Protein AF-A0A133U778-F1 (afdb_monomer)

Organism: NCBI:txid1698260

Secondary structure (DSSP, 8-state):
-HHHHHHHHHHHHHHHHHHHHHH-GGG--HHHHHHHHHH-SHHHHHHHHHHHHHHHHHHHHHHHHHHHHHHHHHHHHHHHHHHHHHTT-S-HHHHHHHHHHHHHHHHHHHHHHHHTT--

Solvent-accessible surface area (backbone atoms only — not comparable to full-atom values): 6539 Å² total; per-residue (Å²): 115,66,68,61,53,53,44,52,52,46,43,53,60,47,44,46,35,58,50,25,57,75,77,36,55,91,72,42,45,72,68,42,36,53,52,39,59,74,35,65,46,72,68,50,30,52,43,54,40,52,52,51,51,52,52,50,50,51,50,51,52,50,55,52,50,51,52,51,51,52,51,52,52,50,65,56,47,54,57,51,54,54,52,39,48,73,67,65,75,46,56,74,66,59,54,51,51,52,53,49,56,52,50,53,53,50,51,54,53,47,48,60,58,52,62,59,71,79,107

Structure (mmCIF, N/CA/C/O backbone):
data_AF-A0A133U778-F1
#
_entry.id   AF-A0A133U778-F1
#
loop_
_atom_site.group_PDB
_atom_site.id
_atom_site.type_symbol
_atom_site.label_atom_id
_atom_site.label_alt_id
_atom_site.label_comp_id
_atom_site.label_asym_id
_atom_site.label_entity_id
_atom_site.label_seq_id
_atom_site.pdbx_PDB_ins_code
_atom_site.Cartn_x
_atom_site.Cartn_y
_atom_site.Cartn_z
_atom_site.occupancy
_atom_site.B_iso_or_equiv
_atom_site.auth_seq_id
_atom_site.auth_comp_id
_atom_site.auth_asym_id
_atom_site.auth_atom_id
_atom_site.pdbx_PDB_model_num
ATOM 1 N N . MET A 1 1 ? -10.654 -3.604 -8.726 1.00 62.84 1 MET A N 1
ATOM 2 C CA . MET A 1 1 ? -11.831 -3.904 -7.870 1.00 62.84 1 MET A CA 1
ATOM 3 C C . MET A 1 1 ? -11.411 -4.260 -6.441 1.00 62.84 1 MET A C 1
ATOM 5 O O . MET A 1 1 ? -12.005 -3.750 -5.499 1.00 62.84 1 MET A O 1
ATOM 9 N N . THR A 1 2 ? -10.342 -5.044 -6.277 1.00 75.44 2 THR A N 1
ATOM 10 C CA . THR A 1 2 ? -9.786 -5.514 -4.994 1.00 75.44 2 THR A CA 1
ATOM 11 C C . THR A 1 2 ? -9.471 -4.393 -3.990 1.00 75.44 2 THR A C 1
ATOM 13 O O . THR A 1 2 ? -9.870 -4.479 -2.834 1.00 75.44 2 THR A O 1
ATOM 16 N N . VAL A 1 3 ? -8.846 -3.291 -4.428 1.00 71.50 3 VAL A N 1
ATOM 17 C CA . VAL A 1 3 ? -8.439 -2.170 -3.547 1.00 71.50 3 VAL A CA 1
ATOM 18 C C . VAL A 1 3 ? -9.627 -1.487 -2.859 1.00 71.50 3 VAL A C 1
ATOM 20 O O . VAL A 1 3 ? -9.571 -1.196 -1.668 1.00 71.50 3 VAL A O 1
ATOM 23 N N . LEU A 1 4 ? -10.727 -1.269 -3.588 1.00 73.69 4 LEU A N 1
ATOM 24 C CA . LEU A 1 4 ? -11.945 -0.677 -3.024 1.00 73.69 4 LEU A CA 1
ATOM 25 C C . LEU A 1 4 ? -12.574 -1.595 -1.975 1.00 73.69 4 LEU A C 1
ATOM 27 O O . LEU A 1 4 ? -12.980 -1.129 -0.914 1.00 73.69 4 LEU A O 1
ATOM 31 N N . LEU A 1 5 ? -12.611 -2.899 -2.251 1.00 80.00 5 LEU A N 1
ATOM 32 C CA . LEU A 1 5 ? -13.189 -3.882 -1.341 1.00 80.00 5 LEU A CA 1
ATOM 33 C C . LEU A 1 5 ? -12.384 -3.974 -0.036 1.00 80.00 5 LEU A C 1
ATOM 35 O O . LEU A 1 5 ? -12.962 -3.938 1.048 1.00 80.00 5 LEU A O 1
ATOM 39 N N . VAL A 1 6 ? -11.051 -3.988 -0.134 1.00 80.50 6 VAL A N 1
ATOM 40 C CA . VAL A 1 6 ? -10.152 -3.946 1.031 1.00 80.50 6 VAL A CA 1
ATOM 41 C C . VAL A 1 6 ? -10.332 -2.648 1.823 1.00 80.50 6 VAL A C 1
ATOM 43 O O . VAL A 1 6 ? -10.364 -2.693 3.053 1.00 80.50 6 VAL A O 1
ATOM 46 N N . GLY A 1 7 ? -10.510 -1.509 1.146 1.00 80.25 7 GLY A N 1
ATOM 47 C CA . GLY A 1 7 ? -10.776 -0.221 1.792 1.00 80.25 7 GLY A CA 1
ATOM 48 C C . GLY A 1 7 ? -12.084 -0.213 2.589 1.00 80.25 7 GLY A C 1
ATOM 49 O O . GLY A 1 7 ? -12.105 0.220 3.745 1.00 80.25 7 GLY A O 1
ATOM 50 N N . ILE A 1 8 ? -13.162 -0.753 2.011 1.00 82.44 8 ILE A N 1
ATOM 51 C CA . ILE A 1 8 ? -14.475 -0.859 2.667 1.00 82.44 8 ILE A CA 1
ATOM 52 C C . ILE A 1 8 ? -14.393 -1.784 3.882 1.00 82.44 8 ILE A C 1
ATOM 54 O O . ILE A 1 8 ? -14.797 -1.395 4.977 1.00 82.44 8 ILE A O 1
ATOM 58 N N . VAL A 1 9 ? -13.823 -2.981 3.715 1.00 87.00 9 VAL A N 1
ATOM 59 C CA . VAL A 1 9 ? -13.681 -3.956 4.805 1.00 87.00 9 VAL A CA 1
ATOM 60 C C . VAL A 1 9 ? -12.836 -3.370 5.936 1.00 87.00 9 VAL A C 1
ATOM 62 O O . VAL A 1 9 ? -13.274 -3.368 7.084 1.00 87.00 9 VAL A O 1
ATOM 65 N N . SER A 1 10 ? -11.682 -2.777 5.624 1.00 84.00 10 SER A N 1
ATOM 66 C CA . SER A 1 10 ? -10.809 -2.143 6.623 1.00 84.00 10 SER A CA 1
ATOM 67 C C . SER A 1 10 ? -11.513 -1.018 7.386 1.00 84.00 10 SER A C 1
ATOM 69 O O . SER A 1 10 ? -11.364 -0.908 8.603 1.00 84.00 10 SER A O 1
ATOM 71 N N . SER A 1 11 ? -12.328 -0.216 6.696 1.00 83.38 11 SER A N 1
ATOM 72 C CA . SER A 1 11 ? -13.099 0.866 7.321 1.00 83.38 11 SER A CA 1
ATOM 73 C C . SER A 1 11 ? -14.169 0.341 8.276 1.00 83.38 11 SER A C 1
ATOM 75 O O . SER A 1 11 ? -14.329 0.876 9.374 1.00 83.38 11 SER A O 1
ATOM 77 N N . LEU A 1 12 ? -14.854 -0.744 7.905 1.00 85.62 12 LEU A N 1
ATOM 78 C CA . LEU A 1 12 ? -15.816 -1.408 8.785 1.00 85.62 12 LEU A CA 1
ATOM 79 C C . LEU A 1 12 ? -15.123 -1.987 10.024 1.00 85.62 12 LEU A C 1
ATOM 81 O O . LEU A 1 12 ? -15.588 -1.754 11.139 1.00 85.62 12 LEU A O 1
ATOM 85 N N . PHE A 1 13 ? -13.980 -2.662 9.853 1.00 87.25 13 PHE A N 1
ATOM 86 C CA . PHE A 1 13 ? -13.192 -3.198 10.969 1.00 87.25 13 PHE A CA 1
ATOM 87 C C . PHE A 1 13 ? -12.708 -2.105 11.929 1.00 87.25 13 PHE A C 1
ATOM 89 O O . PHE A 1 13 ? -12.770 -2.289 13.145 1.00 87.25 13 PHE A O 1
ATOM 96 N N . ALA A 1 14 ? -12.297 -0.947 11.408 1.00 86.50 14 ALA A N 1
ATOM 97 C CA . ALA A 1 14 ? -11.886 0.192 12.228 1.00 86.50 14 ALA A CA 1
ATOM 98 C C . ALA A 1 14 ? -13.035 0.770 13.082 1.00 86.50 14 ALA A C 1
ATOM 100 O O . ALA A 1 14 ? -12.788 1.318 14.157 1.00 86.50 14 ALA A O 1
ATOM 101 N N . MET A 1 15 ? -14.293 0.620 12.649 1.00 86.50 15 MET A N 1
ATOM 102 C CA . MET A 1 15 ? -15.474 1.077 13.396 1.00 86.50 15 MET A CA 1
ATOM 103 C C . MET A 1 15 ? -15.954 0.100 14.480 1.00 86.50 15 MET A C 1
ATOM 105 O O . MET A 1 15 ? -16.602 0.535 15.437 1.00 86.50 15 MET A O 1
ATOM 109 N N . ILE A 1 16 ? -15.624 -1.194 14.375 1.00 89.00 16 ILE A N 1
ATOM 110 C CA . ILE A 1 16 ? -16.021 -2.241 15.338 1.00 89.00 16 ILE A CA 1
ATOM 111 C C . ILE A 1 16 ? -15.770 -1.847 16.807 1.00 89.00 16 ILE A C 1
ATOM 113 O O . ILE A 1 16 ? -16.709 -1.941 17.602 1.00 89.00 16 ILE A O 1
ATOM 117 N N . PRO A 1 17 ? -14.575 -1.371 17.209 1.00 88.44 17 PRO A N 1
ATOM 118 C CA . PRO A 1 17 ? -14.311 -1.060 18.612 1.00 88.44 17 PRO A CA 1
ATOM 119 C C . PRO A 1 17 ? -15.190 0.078 19.147 1.00 88.44 17 PRO A C 1
ATOM 121 O O . PRO A 1 17 ? -15.594 0.040 20.306 1.00 88.44 17 PRO A O 1
ATOM 124 N N . PHE A 1 18 ? -15.563 1.053 18.315 1.00 89.12 18 PHE A N 1
ATOM 125 C CA . PHE A 1 18 ? -16.452 2.150 18.720 1.00 89.12 18 PHE A CA 1
ATOM 126 C C . PHE A 1 18 ? -17.905 1.711 18.816 1.00 89.12 18 PHE A C 1
ATOM 128 O O . PHE A 1 18 ? -18.623 2.144 19.719 1.00 89.12 18 PHE A O 1
ATOM 135 N N . TYR A 1 19 ? -18.327 0.821 17.918 1.00 89.12 19 TYR A N 1
ATOM 136 C CA . TYR A 1 19 ? -19.627 0.177 18.019 1.00 89.12 19 TYR A CA 1
ATOM 137 C C . TYR A 1 19 ? -19.726 -0.647 19.312 1.00 89.12 19 TYR A C 1
ATOM 139 O O . TYR A 1 19 ? -20.671 -0.466 20.079 1.00 89.12 19 TYR A O 1
ATOM 147 N N . MET A 1 20 ? -18.722 -1.478 19.611 1.00 89.88 20 MET A N 1
ATOM 148 C CA . MET A 1 20 ? -18.671 -2.265 20.850 1.00 89.88 20 MET A CA 1
ATOM 149 C C . MET A 1 20 ? -18.664 -1.368 22.089 1.00 89.88 20 MET A C 1
ATOM 151 O O . MET A 1 20 ? -19.465 -1.580 22.993 1.00 89.88 20 MET A O 1
ATOM 155 N N . LYS A 1 21 ? -17.848 -0.307 22.101 1.00 88.81 21 LYS A N 1
ATOM 156 C CA . LYS A 1 21 ? -17.801 0.661 23.207 1.00 88.81 21 LYS A CA 1
ATOM 157 C C . LYS A 1 21 ? -19.165 1.297 23.504 1.00 88.81 21 LYS A C 1
ATOM 159 O O . LYS A 1 21 ? -19.447 1.587 24.662 1.00 88.81 21 LYS A O 1
ATOM 164 N N . ARG A 1 22 ? -19.997 1.533 22.480 1.00 89.12 22 ARG A N 1
ATOM 165 C CA . ARG A 1 22 ? -21.305 2.198 22.623 1.00 89.12 22 ARG A CA 1
ATOM 166 C C . ARG A 1 22 ? -22.465 1.237 22.888 1.00 89.12 22 ARG A C 1
ATOM 168 O O . ARG A 1 22 ? -23.351 1.585 23.658 1.00 89.12 22 ARG A O 1
ATOM 175 N N . PHE A 1 23 ? -22.489 0.081 22.229 1.00 91.94 23 PHE A N 1
AT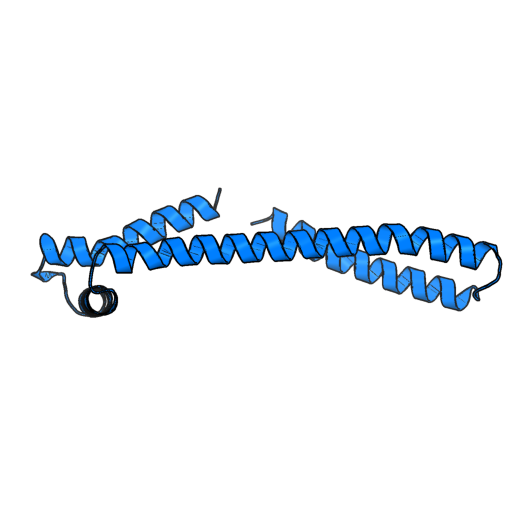OM 176 C CA . PHE A 1 23 ? -23.663 -0.801 22.199 1.00 91.94 23 PHE A CA 1
ATOM 177 C C . PHE A 1 23 ? -23.454 -2.156 22.883 1.00 91.94 23 PHE A C 1
ATOM 179 O O . PHE A 1 23 ? -24.441 -2.806 23.207 1.00 91.94 23 PHE A O 1
ATOM 186 N N . LYS A 1 24 ? -22.204 -2.596 23.081 1.00 91.81 24 LYS A N 1
ATOM 187 C CA . LYS A 1 24 ? -21.857 -3.889 23.705 1.00 91.81 24 LYS A CA 1
ATOM 188 C C . LYS A 1 24 ? -20.630 -3.752 24.615 1.00 91.81 24 LYS A C 1
ATOM 190 O O . LYS A 1 24 ? -19.578 -4.333 24.317 1.00 91.81 24 LYS A O 1
ATOM 195 N N . PRO A 1 25 ? -20.718 -2.953 25.692 1.00 89.12 25 PRO A N 1
ATOM 196 C CA . PRO A 1 25 ? -19.576 -2.671 26.554 1.00 89.12 25 PRO A CA 1
ATOM 197 C C . PRO A 1 25 ? -19.001 -3.937 27.204 1.00 89.12 25 PRO A C 1
ATOM 199 O O . PRO A 1 25 ? -17.789 -4.000 27.400 1.00 89.12 25 PRO A O 1
ATOM 202 N N . GLU A 1 26 ? -19.808 -4.979 27.445 1.00 92.44 26 GLU A N 1
ATOM 203 C CA . GLU A 1 26 ? -19.319 -6.276 27.939 1.00 92.44 26 GLU A CA 1
ATOM 204 C C . GLU A 1 26 ? -18.333 -6.966 26.979 1.00 92.44 26 GLU A C 1
ATOM 206 O O . GLU A 1 26 ? -17.430 -7.679 27.411 1.00 92.44 26 GLU A O 1
ATOM 211 N N . SER A 1 27 ? -18.463 -6.717 25.672 1.00 89.56 27 SER A N 1
ATOM 212 C CA . SER A 1 27 ? -17.563 -7.246 24.638 1.00 89.56 27 SER A CA 1
ATOM 213 C C . SER A 1 27 ? -16.385 -6.310 24.338 1.00 89.56 27 SER A C 1
ATOM 215 O O . SER A 1 27 ? -15.452 -6.696 23.632 1.00 89.56 27 SER A O 1
ATOM 217 N N . TYR A 1 28 ? -16.394 -5.081 24.869 1.00 91.62 28 TYR A N 1
ATOM 218 C CA . TYR A 1 28 ? -15.328 -4.095 24.683 1.00 91.62 28 TYR A CA 1
ATOM 219 C C . TYR A 1 28 ? -14.156 -4.360 25.643 1.00 91.62 28 TYR A C 1
ATOM 221 O O . TYR A 1 28 ? -13.876 -3.606 26.577 1.00 91.62 28 TYR A O 1
ATOM 229 N N . THR A 1 29 ? -13.455 -5.469 25.417 1.00 92.31 29 THR A N 1
ATOM 230 C CA . THR A 1 29 ? -12.324 -5.915 26.243 1.00 92.31 29 THR A CA 1
ATOM 231 C C . THR A 1 29 ? -11.131 -6.347 25.381 1.00 92.31 29 THR A C 1
ATOM 233 O O . THR A 1 29 ? -11.216 -6.434 24.154 1.00 92.31 29 THR A O 1
ATOM 236 N N . GLY A 1 30 ? -9.968 -6.547 26.013 1.00 92.69 30 GLY A N 1
ATOM 237 C CA . GLY A 1 30 ? -8.7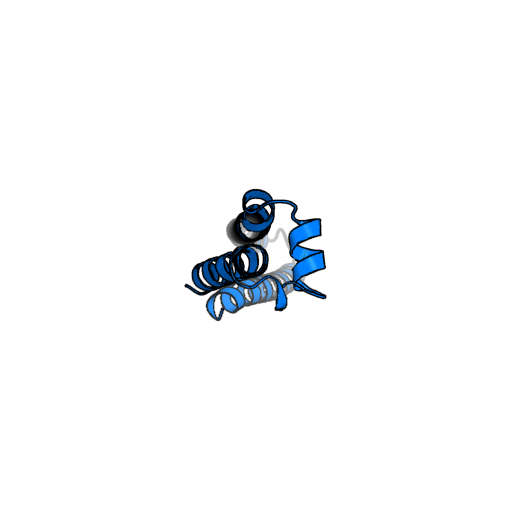63 -7.065 25.357 1.00 92.69 30 GLY A CA 1
ATOM 238 C C . GLY A 1 30 ? -8.277 -6.213 24.178 1.00 92.69 30 GLY A C 1
ATOM 239 O O . GLY A 1 30 ? -7.933 -5.041 24.343 1.00 92.69 30 GLY A O 1
ATOM 240 N N . PHE A 1 31 ? -8.226 -6.825 22.990 1.00 90.31 31 PHE A N 1
ATOM 241 C CA . PHE A 1 31 ? -7.734 -6.200 21.759 1.00 90.31 31 PHE A CA 1
ATOM 242 C C . PHE A 1 31 ? -8.559 -4.973 21.348 1.00 90.31 31 PHE A C 1
ATOM 244 O O . PHE A 1 31 ? -7.989 -3.914 21.099 1.00 90.31 31 PHE A O 1
ATOM 251 N N . TRP A 1 32 ? -9.892 -5.080 21.344 1.00 90.44 32 TRP A N 1
ATOM 252 C CA . TRP A 1 32 ? -10.775 -3.991 20.911 1.00 90.44 32 TRP A CA 1
ATOM 253 C C . TRP A 1 32 ? -10.690 -2.776 21.825 1.00 90.44 32 TRP A C 1
ATOM 255 O O . TRP A 1 32 ? -10.704 -1.646 21.341 1.00 90.44 32 TRP A O 1
ATOM 265 N N . LYS A 1 33 ? -10.533 -3.011 23.134 1.00 89.69 33 LYS A N 1
ATOM 266 C CA . LYS A 1 33 ? -10.332 -1.940 24.110 1.00 89.69 33 LYS A CA 1
ATOM 267 C C . LYS A 1 33 ? -9.027 -1.191 23.863 1.00 89.69 33 LYS A C 1
ATOM 269 O O . LYS A 1 33 ? -9.054 0.027 23.715 1.00 89.69 33 LYS A O 1
ATOM 274 N N . LYS A 1 34 ? -7.912 -1.918 23.727 1.00 91.62 34 LYS A N 1
ATOM 275 C CA . LYS A 1 34 ? -6.605 -1.318 23.412 1.00 91.62 34 LYS A CA 1
ATOM 276 C C . LYS A 1 34 ? -6.629 -0.561 22.087 1.00 91.62 34 LYS A C 1
ATOM 278 O O . LYS A 1 34 ? -6.116 0.548 22.014 1.00 91.62 34 LYS A O 1
ATOM 283 N N . PHE A 1 35 ? -7.244 -1.132 21.053 1.00 88.19 35 PHE A N 1
ATOM 284 C CA . PHE A 1 35 ? -7.331 -0.494 19.740 1.00 88.19 35 PHE A CA 1
ATOM 285 C C . PHE A 1 35 ? -8.188 0.781 19.771 1.00 88.19 35 PHE A C 1
ATOM 287 O O . PHE A 1 35 ? -7.782 1.814 19.239 1.00 88.19 35 PHE A O 1
ATOM 294 N N . GLY A 1 36 ? -9.358 0.737 20.416 1.00 86.38 36 GLY A N 1
ATOM 295 C CA . GLY A 1 36 ? -10.237 1.901 20.565 1.00 86.38 36 GLY A CA 1
ATOM 296 C C . GLY A 1 36 ? -9.626 3.011 21.428 1.00 86.38 36 GLY A C 1
ATOM 297 O O . GLY A 1 36 ? -9.832 4.188 21.150 1.00 86.38 36 GLY A O 1
ATOM 298 N N . GLU A 1 37 ? -8.836 2.655 22.444 1.00 89.69 37 GLU A N 1
ATOM 299 C CA . GLU A 1 37 ? -8.075 3.613 23.258 1.00 89.69 37 GLU A CA 1
ATOM 300 C C . GLU A 1 37 ? -6.893 4.213 22.486 1.00 89.69 37 GLU A C 1
ATOM 302 O O . GLU A 1 37 ? -6.700 5.425 22.531 1.00 89.69 37 GLU A O 1
ATOM 307 N N . MET A 1 38 ? -6.157 3.401 21.721 1.00 88.56 38 MET A N 1
ATOM 308 C CA . MET A 1 38 ? -5.037 3.853 20.885 1.00 88.56 38 MET A CA 1
ATOM 309 C C . MET A 1 38 ? -5.487 4.824 19.788 1.00 88.56 38 MET A C 1
ATOM 311 O O . MET A 1 38 ? -4.799 5.798 19.496 1.00 88.56 38 MET A O 1
ATOM 315 N N . THR A 1 39 ? -6.642 4.564 19.177 1.00 87.56 39 THR A N 1
ATOM 316 C CA . THR A 1 39 ? -7.217 5.431 18.136 1.00 87.56 39 THR A CA 1
ATOM 317 C C . THR A 1 39 ? -7.965 6.635 18.712 1.00 87.56 39 THR A C 1
ATOM 319 O O . THR A 1 39 ? -8.164 7.626 18.011 1.00 87.56 39 THR A O 1
ATOM 322 N N . GLY A 1 40 ? -8.359 6.573 19.988 1.00 86.75 40 GLY A N 1
ATOM 323 C CA . GLY A 1 40 ? -8.982 7.647 20.762 1.00 86.75 40 GLY A CA 1
ATOM 324 C C . GLY A 1 40 ? -10.436 7.939 20.377 1.00 86.75 40 GLY A C 1
ATOM 325 O O . GLY A 1 40 ? -11.330 7.916 21.227 1.00 86.75 40 GLY A O 1
ATOM 326 N N . ASN A 1 41 ? -10.695 8.212 19.098 1.00 85.94 41 ASN A N 1
ATOM 327 C CA . ASN A 1 41 ? -12.009 8.555 18.561 1.00 85.94 41 ASN A CA 1
ATOM 328 C C . ASN A 1 41 ? -12.262 7.901 17.185 1.00 85.94 41 ASN A C 1
ATOM 330 O O . ASN A 1 41 ? -11.349 7.400 16.528 1.00 85.94 41 ASN A O 1
ATOM 334 N N . ILE A 1 42 ? -13.529 7.914 16.749 1.00 83.44 42 ILE A N 1
ATOM 335 C CA . ILE A 1 42 ? -13.956 7.331 15.463 1.00 83.44 42 ILE A CA 1
ATOM 336 C C . ILE A 1 42 ? -13.169 7.937 14.295 1.00 83.44 42 ILE A C 1
ATOM 338 O O . ILE A 1 42 ? -12.784 7.218 13.377 1.00 83.44 42 ILE A O 1
ATOM 342 N N . TRP A 1 43 ? -12.896 9.243 14.349 1.00 83.19 43 TRP A N 1
ATOM 343 C CA . TRP A 1 43 ? -12.149 9.952 13.314 1.00 83.19 43 TRP A CA 1
ATOM 344 C C . TRP A 1 43 ? -10.718 9.418 13.173 1.00 83.19 43 TRP A C 1
ATOM 346 O O . TRP A 1 43 ? -10.290 9.109 12.063 1.00 83.19 43 TRP A O 1
ATOM 356 N N . GLY A 1 44 ? -10.011 9.213 14.284 1.00 83.75 44 GLY A N 1
ATOM 357 C CA . GLY A 1 44 ? -8.661 8.657 14.324 1.00 83.75 44 GLY A CA 1
ATOM 358 C C . GLY A 1 44 ? -8.614 7.220 13.817 1.00 83.75 44 GLY A C 1
ATOM 359 O O . GLY A 1 44 ? -7.730 6.864 13.042 1.00 83.75 44 GLY A O 1
ATOM 360 N N . ALA A 1 45 ? -9.615 6.407 14.153 1.00 85.00 45 ALA A N 1
ATOM 361 C CA . ALA A 1 45 ? -9.711 5.056 13.611 1.00 85.00 45 ALA A CA 1
ATOM 362 C C . ALA A 1 45 ? -10.026 5.035 12.111 1.00 85.00 45 ALA A C 1
ATOM 364 O O . ALA A 1 45 ? -9.452 4.229 11.384 1.00 85.00 45 ALA A O 1
ATOM 365 N N . SER A 1 46 ? -10.880 5.945 11.632 1.00 82.69 46 SER A N 1
ATOM 366 C CA . SER A 1 46 ? -11.183 6.092 10.202 1.00 82.69 46 SER A CA 1
ATOM 367 C C . SER A 1 46 ? -10.008 6.648 9.390 1.00 82.69 46 SER A C 1
ATOM 369 O O . SER A 1 46 ? -9.918 6.399 8.191 1.00 82.69 46 SER A O 1
ATOM 371 N N . ALA A 1 47 ? -9.065 7.344 10.033 1.00 85.31 47 ALA A N 1
ATOM 372 C CA . ALA A 1 47 ? -7.865 7.832 9.368 1.00 85.31 47 ALA A CA 1
ATOM 373 C C . ALA A 1 47 ? -6.953 6.679 8.918 1.00 85.31 47 ALA A C 1
ATOM 375 O O . ALA A 1 47 ? -6.353 6.774 7.853 1.00 85.31 47 ALA A O 1
ATOM 376 N N . ILE A 1 48 ? -6.886 5.570 9.665 1.00 84.62 48 ILE A N 1
ATOM 377 C CA . ILE A 1 48 ? -6.039 4.407 9.339 1.00 84.62 48 ILE A CA 1
ATOM 378 C C . ILE A 1 48 ? -6.316 3.855 7.925 1.00 84.62 48 ILE A C 1
ATOM 380 O O . ILE A 1 48 ? -5.384 3.815 7.114 1.00 84.62 48 ILE A O 1
ATOM 384 N N . PRO A 1 49 ? -7.555 3.455 7.569 1.00 83.69 49 PRO A N 1
ATOM 385 C CA . PRO A 1 49 ? -7.845 2.964 6.226 1.00 83.69 49 PRO A CA 1
ATOM 386 C C . PRO A 1 49 ? -7.639 4.049 5.163 1.00 83.69 49 PRO A C 1
ATOM 388 O O . PRO A 1 49 ? -7.086 3.748 4.107 1.00 83.69 49 PRO A O 1
ATOM 391 N N . VAL A 1 50 ? -7.978 5.312 5.439 1.00 83.94 50 VAL A N 1
ATOM 392 C CA . VAL A 1 50 ? -7.772 6.420 4.487 1.00 83.94 50 VAL A CA 1
ATOM 393 C C . VAL A 1 50 ? -6.288 6.619 4.170 1.00 83.94 50 VAL A C 1
ATOM 395 O O . VAL A 1 50 ? -5.910 6.645 2.998 1.00 83.94 50 VAL A O 1
ATOM 398 N N . PHE A 1 51 ? -5.429 6.686 5.190 1.00 86.50 51 PHE A N 1
ATOM 399 C CA . PHE A 1 51 ? -3.980 6.782 5.007 1.00 86.50 51 PHE A CA 1
ATOM 400 C C . PHE A 1 51 ? -3.428 5.582 4.239 1.00 86.50 51 PHE A C 1
ATOM 402 O O . PHE A 1 51 ? -2.592 5.760 3.352 1.00 86.50 51 PHE A O 1
ATOM 409 N N . SER A 1 52 ? -3.928 4.374 4.516 1.00 83.25 52 SER A N 1
ATOM 410 C CA . SER A 1 52 ? -3.518 3.179 3.774 1.00 83.25 52 SER A CA 1
ATOM 411 C C . SER A 1 52 ? -3.891 3.257 2.286 1.00 83.25 52 SER A C 1
ATOM 413 O O . SER A 1 52 ? -3.076 2.907 1.432 1.00 83.25 52 SER A O 1
ATOM 415 N N . MET A 1 53 ? -5.072 3.794 1.952 1.00 84.06 53 MET A N 1
ATOM 416 C CA . MET A 1 53 ? -5.512 3.967 0.563 1.00 84.06 53 MET A CA 1
ATOM 417 C C . MET A 1 53 ? -4.676 5.016 -0.169 1.00 84.06 53 MET A C 1
ATOM 419 O O . MET A 1 53 ? -4.271 4.788 -1.311 1.00 84.06 53 MET A O 1
ATOM 423 N N . ILE A 1 54 ? -4.380 6.144 0.483 1.00 86.69 54 ILE A N 1
ATOM 424 C CA . ILE A 1 54 ? -3.517 7.190 -0.082 1.00 86.69 54 ILE A CA 1
ATOM 425 C C . ILE A 1 54 ? -2.113 6.631 -0.326 1.00 86.69 54 ILE A C 1
ATOM 427 O O . ILE A 1 54 ? -1.576 6.784 -1.421 1.00 86.69 54 ILE A O 1
ATOM 431 N N . SER A 1 55 ? -1.540 5.936 0.661 1.00 86.56 55 SER A N 1
ATOM 432 C CA . SER A 1 55 ? -0.215 5.321 0.548 1.00 86.56 55 SER A CA 1
ATOM 433 C C . SER A 1 55 ? -0.151 4.318 -0.605 1.00 86.56 55 SER A C 1
ATOM 435 O O . SER A 1 55 ? 0.737 4.422 -1.449 1.00 86.56 55 SER A O 1
ATOM 437 N N . MET A 1 56 ? -1.135 3.421 -0.714 1.00 80.75 56 MET A N 1
ATOM 438 C CA . MET A 1 56 ? -1.223 2.486 -1.837 1.00 80.75 56 MET A CA 1
ATOM 439 C C . MET A 1 56 ? -1.343 3.210 -3.179 1.00 80.75 56 MET A C 1
ATOM 441 O O . MET A 1 56 ? -0.661 2.845 -4.132 1.00 80.75 56 MET A O 1
ATOM 445 N N . THR A 1 57 ? -2.159 4.262 -3.258 1.00 82.94 57 THR A N 1
ATOM 446 C CA . THR A 1 57 ? -2.321 5.058 -4.486 1.00 82.94 57 THR A CA 1
ATOM 447 C C . THR A 1 57 ? -1.000 5.701 -4.909 1.00 82.94 57 THR A C 1
ATOM 449 O O . THR A 1 57 ? -0.642 5.649 -6.085 1.00 82.94 57 THR A O 1
ATOM 452 N N . LEU A 1 58 ? -0.243 6.255 -3.957 1.00 85.75 58 LEU A N 1
ATOM 453 C CA . LEU A 1 58 ? 1.078 6.827 -4.216 1.00 85.75 58 LEU A CA 1
ATOM 454 C C . LEU A 1 58 ? 2.084 5.765 -4.665 1.00 85.75 58 LEU A C 1
ATOM 456 O O . LEU A 1 58 ? 2.818 6.002 -5.622 1.00 85.75 58 LEU A O 1
ATOM 460 N N . CYS A 1 59 ? 2.088 4.586 -4.037 1.00 86.06 59 CYS A N 1
ATOM 461 C CA . CYS A 1 59 ? 2.912 3.468 -4.491 1.00 86.06 59 CYS A CA 1
ATOM 462 C C . CYS A 1 59 ? 2.567 3.085 -5.934 1.00 86.06 59 CYS A C 1
ATOM 464 O O . CYS A 1 59 ? 3.463 3.028 -6.774 1.00 86.06 59 CYS A O 1
ATOM 466 N N . TYR A 1 60 ? 1.284 2.902 -6.255 1.00 79.75 60 TYR A N 1
ATOM 467 C CA . TYR A 1 60 ? 0.849 2.592 -7.619 1.00 79.75 60 TYR A CA 1
ATOM 468 C C . TYR A 1 60 ? 1.277 3.667 -8.622 1.00 79.75 60 TYR A C 1
ATOM 470 O O . TYR A 1 60 ? 1.818 3.333 -9.676 1.00 79.75 60 TYR A O 1
ATOM 478 N N . ALA A 1 61 ? 1.097 4.947 -8.292 1.00 79.50 61 ALA A N 1
ATOM 479 C CA . ALA A 1 61 ? 1.511 6.051 -9.152 1.00 79.50 61 ALA A CA 1
ATOM 480 C C . ALA A 1 61 ? 3.031 6.065 -9.378 1.00 79.50 61 ALA A C 1
ATOM 482 O O . ALA A 1 61 ? 3.482 6.237 -10.511 1.00 79.50 61 ALA A O 1
ATOM 483 N N . PHE A 1 62 ? 3.818 5.830 -8.326 1.00 83.75 62 PHE A N 1
ATOM 484 C CA . PHE A 1 62 ? 5.275 5.786 -8.411 1.00 83.75 62 PHE A CA 1
ATOM 485 C C . PHE A 1 62 ? 5.763 4.614 -9.269 1.00 83.75 62 PHE A C 1
ATOM 487 O O . PHE A 1 62 ? 6.551 4.816 -10.192 1.00 83.75 62 PHE A O 1
ATOM 494 N N . PHE A 1 63 ? 5.252 3.403 -9.031 1.00 79.25 63 PHE A N 1
ATOM 495 C CA . PHE A 1 63 ? 5.608 2.226 -9.826 1.00 79.25 63 PHE A CA 1
ATOM 496 C C . PHE A 1 63 ? 5.193 2.384 -11.291 1.00 79.25 63 PHE A C 1
ATOM 498 O O . PHE A 1 63 ? 5.972 2.068 -12.191 1.00 79.25 63 PHE A O 1
ATOM 505 N N . TYR A 1 64 ? 3.993 2.900 -11.560 1.00 76.12 64 TYR A N 1
ATOM 506 C CA . TYR A 1 64 ? 3.531 3.103 -12.932 1.00 76.12 64 TYR A CA 1
ATOM 507 C C . TYR A 1 64 ? 4.331 4.201 -13.647 1.00 76.12 64 TYR A C 1
ATOM 509 O O . TYR A 1 64 ? 4.724 4.034 -14.803 1.00 76.12 64 TYR A O 1
ATOM 517 N N . GLY A 1 65 ? 4.638 5.300 -12.953 1.00 78.12 65 GLY A N 1
ATOM 518 C CA . GLY A 1 65 ? 5.499 6.367 -13.463 1.00 78.12 65 GLY A CA 1
ATOM 519 C C . GLY A 1 65 ? 6.909 5.871 -13.789 1.00 78.12 65 GLY A C 1
ATOM 520 O O . GLY A 1 65 ? 7.409 6.120 -14.886 1.00 78.12 65 GLY A O 1
ATOM 521 N N . PHE A 1 66 ? 7.515 5.100 -12.885 1.00 79.56 66 PHE A N 1
ATOM 522 C CA . PHE A 1 66 ? 8.838 4.511 -13.087 1.00 79.56 66 PHE A CA 1
ATOM 523 C C . PHE A 1 66 ? 8.865 3.549 -14.282 1.00 79.56 66 PHE A C 1
ATOM 525 O O . PHE A 1 66 ? 9.735 3.662 -15.144 1.00 79.56 66 PHE A O 1
ATOM 532 N N . ASN A 1 67 ? 7.877 2.656 -14.394 1.00 77.19 67 ASN A N 1
ATOM 533 C CA . ASN A 1 67 ? 7.781 1.729 -15.524 1.00 77.19 67 ASN A CA 1
ATOM 534 C C . ASN A 1 67 ? 7.662 2.467 -16.867 1.00 77.19 67 ASN A C 1
ATOM 536 O O . ASN A 1 67 ? 8.351 2.115 -17.825 1.00 77.19 67 ASN A O 1
ATOM 540 N N . ASN A 1 68 ? 6.844 3.523 -16.937 1.00 77.44 68 ASN A N 1
ATOM 541 C CA . ASN A 1 68 ? 6.728 4.332 -18.153 1.00 77.44 68 ASN A CA 1
ATOM 542 C C . ASN A 1 68 ? 8.043 5.039 -18.501 1.00 77.44 68 ASN A C 1
ATOM 544 O O . ASN A 1 68 ? 8.437 5.048 -19.667 1.00 77.44 68 ASN A O 1
ATOM 548 N N . LEU A 1 69 ? 8.751 5.582 -17.506 1.00 81.19 69 LEU A N 1
ATOM 549 C CA . LEU A 1 69 ? 10.053 6.216 -17.715 1.00 81.19 69 LEU A CA 1
ATOM 550 C C . LEU A 1 69 ? 11.072 5.226 -18.301 1.00 81.19 69 LEU A C 1
ATOM 552 O O . LEU A 1 69 ? 11.743 5.543 -19.282 1.00 81.19 69 LEU A O 1
ATOM 556 N N . VAL A 1 70 ? 11.147 4.011 -17.751 1.00 80.62 70 VAL A N 1
ATOM 557 C CA . VAL A 1 70 ? 12.042 2.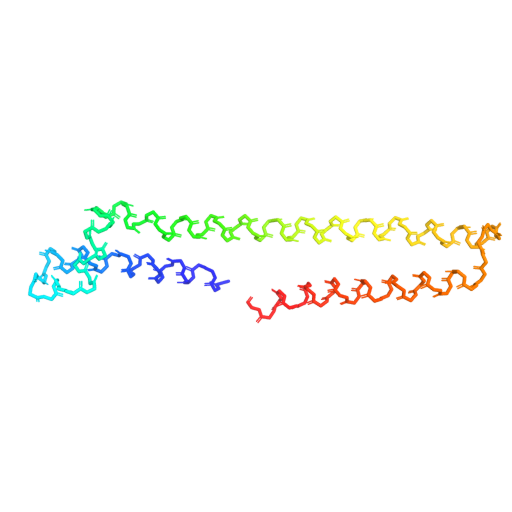953 -18.249 1.00 80.62 70 VAL A CA 1
ATOM 558 C C . VAL A 1 70 ? 11.706 2.576 -19.695 1.00 80.62 70 VAL A C 1
ATOM 560 O O . VAL A 1 70 ? 12.610 2.450 -20.522 1.00 80.62 70 VAL A O 1
ATOM 563 N N . ILE A 1 71 ? 10.418 2.459 -20.037 1.00 80.88 71 ILE A N 1
ATOM 564 C CA . ILE A 1 71 ? 9.979 2.174 -21.412 1.00 80.88 71 ILE A CA 1
ATOM 565 C C . ILE A 1 71 ? 10.422 3.284 -22.375 1.00 80.88 71 ILE A C 1
ATOM 567 O O . ILE A 1 71 ? 10.933 2.980 -23.454 1.00 80.88 71 ILE A O 1
ATOM 571 N N . VAL A 1 72 ? 10.277 4.557 -21.994 1.00 84.12 72 VAL A N 1
ATOM 572 C CA . VAL A 1 72 ? 10.696 5.704 -22.823 1.00 84.12 72 VAL A CA 1
ATOM 573 C C . VAL A 1 72 ? 12.213 5.716 -23.037 1.00 84.12 72 VAL A C 1
ATOM 575 O O . VAL A 1 72 ? 12.684 5.910 -24.161 1.00 84.12 72 VAL A O 1
ATOM 578 N N . ILE A 1 73 ? 12.991 5.451 -21.985 1.00 84.56 73 ILE A N 1
ATOM 579 C CA . ILE A 1 73 ? 14.456 5.356 -22.070 1.00 84.56 73 ILE A CA 1
ATOM 580 C C . ILE A 1 73 ? 14.858 4.228 -23.033 1.00 84.56 73 ILE A C 1
ATOM 582 O O . ILE A 1 73 ? 15.637 4.449 -23.958 1.00 84.56 73 ILE A O 1
ATOM 586 N N . LEU A 1 74 ? 14.270 3.038 -22.898 1.00 82.19 74 LEU A N 1
ATOM 587 C CA . LEU A 1 74 ? 14.554 1.917 -23.800 1.00 82.19 74 LEU A CA 1
ATOM 588 C C . LEU A 1 74 ? 14.138 2.212 -25.252 1.00 82.19 74 LEU A C 1
ATOM 590 O O . LEU A 1 74 ? 14.879 1.881 -26.182 1.00 82.19 74 LEU A O 1
ATOM 594 N N . ALA A 1 75 ? 12.995 2.872 -25.460 1.00 83.25 75 ALA A N 1
ATOM 595 C CA . ALA A 1 75 ? 12.502 3.239 -26.788 1.00 83.25 75 ALA A CA 1
ATOM 596 C C . ALA A 1 75 ? 13.428 4.223 -27.525 1.00 83.25 75 ALA A C 1
ATOM 598 O O . ALA A 1 75 ? 13.479 4.199 -28.754 1.00 83.25 75 ALA A O 1
ATOM 599 N N . THR A 1 76 ? 14.180 5.055 -26.798 1.00 85.31 76 THR A N 1
ATOM 600 C CA . THR A 1 76 ? 15.147 6.006 -27.377 1.00 85.31 76 THR A CA 1
ATOM 601 C C . THR A 1 76 ? 16.549 5.410 -27.539 1.00 85.31 76 THR A C 1
ATOM 603 O O . THR A 1 76 ? 17.218 5.677 -28.541 1.00 85.31 76 THR A O 1
ATOM 606 N N . LEU A 1 77 ? 16.980 4.535 -26.625 1.00 83.44 77 LEU A N 1
ATOM 607 C CA . LEU A 1 77 ? 18.284 3.861 -26.687 1.00 83.44 77 LEU A CA 1
ATOM 608 C C . LEU A 1 77 ? 18.381 2.820 -27.809 1.00 83.44 77 LEU A C 1
ATOM 610 O O . LEU A 1 77 ? 19.404 2.751 -28.490 1.00 83.44 77 LEU A O 1
ATOM 614 N N . ILE A 1 78 ? 17.332 2.024 -28.045 1.00 83.19 78 ILE A N 1
ATOM 615 C CA . ILE A 1 78 ? 17.361 0.952 -29.059 1.00 83.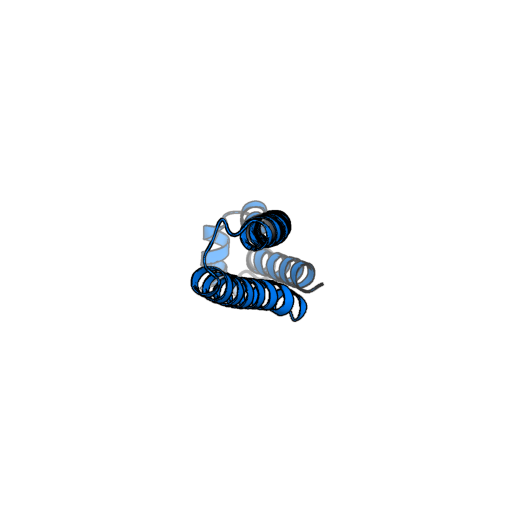19 78 ILE A CA 1
ATOM 616 C C . ILE A 1 78 ? 17.651 1.494 -30.479 1.00 83.19 78 ILE A C 1
ATOM 618 O O . ILE A 1 78 ? 18.538 0.951 -31.150 1.00 83.19 78 ILE A O 1
ATOM 622 N N . PRO A 1 79 ? 16.977 2.558 -30.966 1.00 85.75 79 PRO A N 1
ATOM 623 C CA . PRO A 1 79 ? 17.305 3.180 -32.247 1.00 85.75 79 PRO A CA 1
ATOM 624 C C . PRO A 1 79 ? 18.728 3.741 -32.286 1.00 85.75 79 PRO A C 1
ATOM 626 O O . PRO A 1 79 ? 19.427 3.529 -33.277 1.00 85.75 79 PRO A O 1
ATOM 629 N N . ALA A 1 80 ? 19.172 4.404 -31.212 1.00 82.19 80 ALA A N 1
ATOM 630 C CA . ALA A 1 80 ? 20.505 5.001 -31.129 1.00 82.19 80 ALA A CA 1
ATOM 631 C C . ALA A 1 80 ? 21.616 3.943 -31.249 1.00 82.19 80 ALA A C 1
ATOM 633 O O . ALA A 1 80 ? 22.543 4.104 -32.043 1.00 82.19 80 ALA A O 1
ATOM 634 N N . ILE A 1 81 ? 21.474 2.808 -30.555 1.00 80.12 81 ILE A N 1
ATOM 635 C CA . ILE A 1 81 ? 22.406 1.671 -30.646 1.00 80.12 81 ILE A CA 1
ATOM 636 C C . ILE A 1 81 ? 22.404 1.076 -32.060 1.00 80.12 81 ILE A C 1
ATOM 638 O O . ILE A 1 81 ? 23.461 0.761 -32.612 1.00 80.12 81 ILE A O 1
ATOM 642 N N . LYS A 1 82 ? 21.227 0.951 -32.687 1.00 79.88 82 LYS A N 1
ATOM 643 C CA . LYS A 1 82 ? 21.099 0.428 -34.057 1.00 79.88 82 LYS A CA 1
ATOM 644 C C . LYS A 1 82 ? 21.781 1.338 -35.087 1.00 79.88 82 LYS A C 1
ATOM 646 O O . LYS A 1 82 ? 22.417 0.834 -36.012 1.00 79.88 82 LYS A O 1
ATOM 651 N N . LEU A 1 83 ? 21.669 2.657 -34.922 1.00 82.81 83 LEU A N 1
ATOM 652 C CA . LEU A 1 83 ? 22.356 3.661 -35.742 1.00 82.81 83 LEU A CA 1
ATOM 653 C C . LEU A 1 83 ? 23.877 3.617 -35.540 1.00 82.81 83 LEU A C 1
ATOM 655 O O . LEU A 1 83 ? 24.619 3.586 -36.521 1.00 82.81 83 LEU A O 1
ATOM 659 N N . ALA A 1 84 ? 24.344 3.530 -34.295 1.00 78.81 84 ALA A N 1
ATOM 660 C CA . ALA A 1 84 ? 25.770 3.458 -33.986 1.00 78.81 84 ALA A CA 1
ATOM 661 C C . ALA A 1 84 ? 26.433 2.174 -34.523 1.00 78.81 84 ALA A C 1
ATOM 663 O O . ALA A 1 84 ? 27.530 2.231 -35.080 1.00 78.81 84 ALA A O 1
ATOM 664 N N . GLY A 1 85 ? 25.739 1.031 -34.451 1.00 75.56 85 GLY A N 1
ATOM 665 C CA . GLY A 1 85 ? 26.195 -0.221 -35.064 1.00 75.56 85 GLY A CA 1
ATOM 666 C C . GLY A 1 85 ? 26.240 -0.168 -36.597 1.00 75.56 85 GLY A C 1
ATOM 667 O O . GLY A 1 85 ? 27.162 -0.714 -37.200 1.00 75.56 85 GLY A O 1
ATOM 668 N N . LYS A 1 86 ? 25.290 0.529 -37.244 1.00 80.12 86 LYS A N 1
ATOM 669 C CA . LYS A 1 86 ? 25.284 0.729 -38.707 1.00 80.12 86 LYS A CA 1
ATOM 670 C C . LYS A 1 86 ? 26.461 1.591 -39.179 1.00 80.12 86 LYS A C 1
ATOM 672 O O . LYS A 1 86 ? 26.995 1.347 -40.254 1.00 80.12 86 LYS A O 1
ATOM 677 N N . ASN A 1 87 ? 26.885 2.551 -38.359 1.00 83.25 87 ASN A N 1
ATOM 678 C CA . ASN A 1 87 ? 28.006 3.444 -38.654 1.00 83.25 87 ASN A CA 1
ATOM 679 C C . ASN A 1 87 ? 29.376 2.856 -38.256 1.00 83.25 87 ASN A C 1
ATOM 681 O O . ASN A 1 87 ? 30.358 3.592 -38.244 1.00 83.25 87 ASN A O 1
ATOM 685 N N . HIS A 1 88 ? 29.457 1.560 -37.910 1.00 75.12 88 HIS A N 1
ATOM 686 C CA . HIS A 1 88 ? 30.683 0.889 -37.443 1.00 75.12 88 HIS A CA 1
ATOM 687 C C . HIS A 1 88 ? 31.360 1.55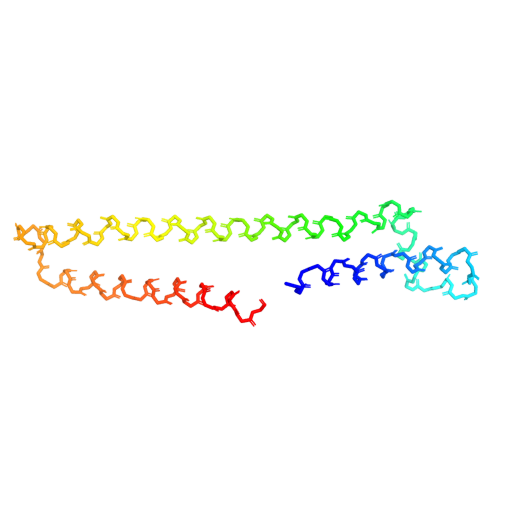0 -36.224 1.00 75.12 88 HIS A C 1
ATOM 689 O O . HIS A 1 88 ? 32.512 1.257 -35.919 1.00 75.12 88 HIS A O 1
ATOM 695 N N . LEU A 1 89 ? 30.633 2.392 -35.481 1.00 74.38 89 LEU A N 1
ATOM 696 C CA . LEU A 1 89 ? 31.147 3.078 -34.290 1.00 74.38 89 LEU A CA 1
ATOM 697 C C . LEU A 1 89 ? 31.307 2.131 -33.091 1.00 74.38 89 LEU A C 1
ATOM 699 O O . LEU A 1 89 ? 31.944 2.487 -32.106 1.00 74.38 89 LEU A O 1
ATOM 703 N N . ILE A 1 90 ? 30.713 0.936 -33.157 1.00 75.50 90 ILE A N 1
ATOM 704 C CA . ILE A 1 90 ? 30.723 -0.062 -32.086 1.00 75.50 90 ILE A CA 1
ATOM 705 C C . ILE A 1 90 ? 30.967 -1.451 -32.693 1.00 75.50 90 ILE A C 1
ATOM 707 O O . ILE A 1 90 ? 30.451 -1.762 -33.771 1.00 75.50 90 ILE A O 1
ATOM 711 N N . SER A 1 91 ? 31.741 -2.298 -32.007 1.00 80.94 91 SER A N 1
ATOM 712 C CA . SER A 1 91 ? 32.031 -3.662 -32.465 1.00 80.94 91 SER A CA 1
ATOM 713 C C . SER A 1 91 ? 30.765 -4.537 -32.485 1.00 80.94 91 SER A C 1
ATOM 715 O O . SER A 1 91 ? 29.819 -4.337 -31.713 1.00 80.94 91 SER A O 1
ATOM 717 N N . LYS A 1 92 ? 30.742 -5.551 -33.362 1.00 77.69 92 LYS A N 1
ATOM 718 C CA . LYS A 1 92 ? 29.636 -6.524 -33.435 1.00 77.69 92 LYS A CA 1
ATOM 719 C C . LYS A 1 92 ? 29.451 -7.300 -32.126 1.00 77.69 92 LYS A C 1
ATOM 721 O O . LYS A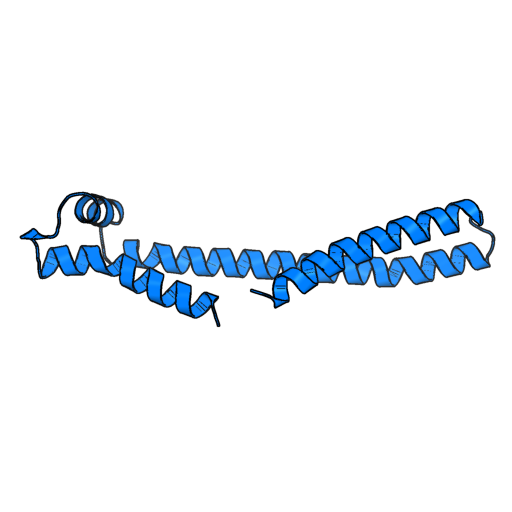 1 92 ? 28.323 -7.655 -31.793 1.00 77.69 92 LYS A O 1
ATOM 726 N N . GLU A 1 93 ? 30.535 -7.544 -31.399 1.00 80.75 93 GLU A N 1
ATOM 727 C CA . GLU A 1 93 ? 30.530 -8.254 -30.120 1.00 80.75 93 GLU A CA 1
ATOM 728 C C . GLU A 1 93 ? 29.856 -7.411 -29.030 1.00 80.75 93 GLU A C 1
ATOM 730 O O . GLU A 1 93 ? 28.906 -7.864 -28.390 1.00 80.75 93 GLU A O 1
ATOM 735 N N . THR A 1 94 ? 30.222 -6.129 -28.935 1.00 80.00 94 THR A N 1
ATOM 736 C CA . THR A 1 94 ? 29.586 -5.165 -28.026 1.00 80.00 94 THR A CA 1
ATOM 737 C C . THR A 1 94 ? 28.097 -4.992 -28.342 1.00 80.00 94 THR A C 1
ATOM 739 O O . THR A 1 94 ? 27.266 -4.949 -27.437 1.00 80.00 94 THR A O 1
ATOM 742 N N . MET A 1 95 ? 27.726 -4.965 -29.627 1.00 76.44 95 MET A N 1
ATOM 743 C CA . MET A 1 95 ? 26.324 -4.873 -30.050 1.00 76.44 95 MET A CA 1
ATOM 744 C C . MET A 1 95 ? 25.496 -6.109 -29.651 1.00 76.44 95 MET A C 1
ATOM 746 O O . MET A 1 95 ? 24.311 -5.977 -29.339 1.00 76.44 95 MET A O 1
ATOM 750 N N . ASN A 1 96 ? 26.089 -7.305 -29.661 1.00 81.19 96 ASN A N 1
ATOM 751 C CA . ASN A 1 96 ? 25.403 -8.532 -29.253 1.00 81.19 96 ASN A CA 1
ATOM 752 C C . ASN A 1 96 ? 25.257 -8.634 -27.724 1.00 81.19 96 ASN A C 1
ATOM 754 O O . ASN A 1 96 ? 24.193 -9.052 -27.260 1.00 81.19 96 ASN A O 1
ATOM 758 N N . SER A 1 97 ? 26.254 -8.180 -26.954 1.00 83.44 97 SER A N 1
ATOM 759 C CA . SER A 1 97 ? 26.144 -8.064 -25.488 1.00 83.44 97 SER A CA 1
ATOM 760 C C . SER A 1 97 ? 25.011 -7.112 -25.097 1.00 83.44 97 SER A C 1
ATOM 762 O O . SER A 1 97 ? 24.078 -7.507 -24.400 1.00 83.44 97 SER A O 1
ATOM 764 N N . LEU A 1 98 ? 24.996 -5.905 -25.679 1.00 79.44 98 LEU A N 1
ATOM 765 C CA . LEU A 1 98 ? 23.952 -4.896 -25.445 1.00 79.44 98 LEU A CA 1
ATOM 766 C C . LEU A 1 98 ? 22.546 -5.403 -25.778 1.00 79.44 98 LEU A C 1
A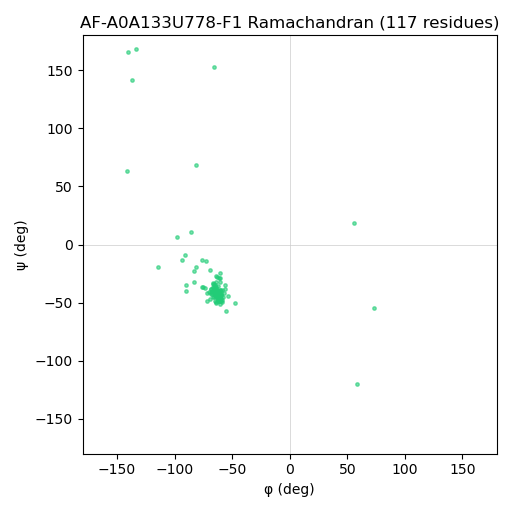TOM 768 O O . LEU A 1 98 ? 21.601 -5.153 -25.035 1.00 79.44 98 LEU A O 1
ATOM 772 N N . LYS A 1 99 ? 22.374 -6.140 -26.882 1.00 80.56 99 LYS A N 1
ATOM 773 C CA . LYS A 1 99 ? 21.070 -6.737 -27.221 1.00 80.56 99 LYS A CA 1
ATOM 774 C C . LYS A 1 99 ? 20.600 -7.748 -26.178 1.00 80.56 99 LYS A C 1
ATOM 776 O O . LYS 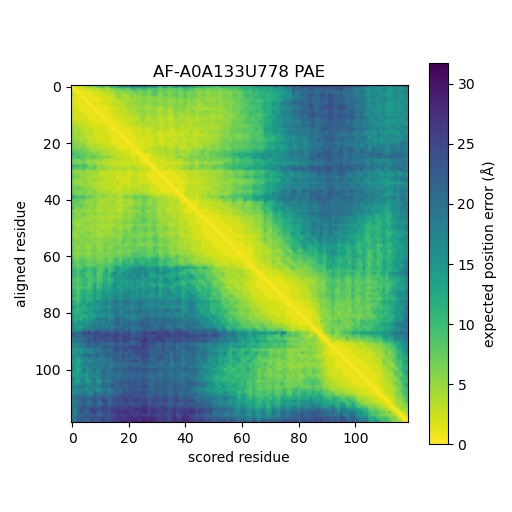A 1 99 ? 19.395 -7.848 -25.953 1.00 80.56 99 LYS A O 1
ATOM 781 N N . THR A 1 100 ? 21.524 -8.496 -25.584 1.00 84.31 100 THR A N 1
ATOM 782 C CA . THR A 1 100 ? 21.215 -9.519 -24.578 1.00 84.31 100 THR A CA 1
ATOM 783 C C . THR A 1 100 ? 20.797 -8.861 -23.266 1.00 84.31 100 THR A C 1
ATOM 785 O O . THR A 1 100 ? 19.701 -9.140 -22.783 1.00 84.31 100 THR A O 1
ATOM 788 N N . GLU A 1 101 ? 21.564 -7.883 -22.783 1.00 82.75 101 GLU A N 1
ATOM 789 C CA . GLU A 1 101 ? 21.237 -7.109 -21.573 1.00 82.75 101 GLU A CA 1
ATOM 790 C C . GLU A 1 101 ? 19.916 -6.334 -21.706 1.00 82.75 101 GLU A C 1
ATOM 792 O O . GLU A 1 101 ? 19.090 -6.321 -20.789 1.00 82.75 101 GLU A O 1
ATOM 797 N N . ILE A 1 102 ? 19.658 -5.729 -22.873 1.00 79.75 102 ILE A N 1
ATOM 798 C CA . ILE A 1 102 ? 18.389 -5.037 -23.151 1.00 79.75 102 ILE A CA 1
ATOM 799 C C . ILE A 1 102 ? 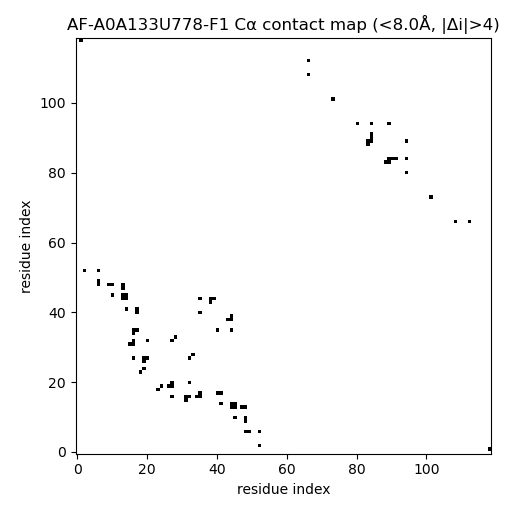17.220 -6.025 -23.150 1.00 79.75 102 ILE A C 1
ATOM 801 O O . ILE A 1 102 ? 16.141 -5.699 -22.655 1.00 79.75 102 ILE A O 1
ATOM 805 N N . LYS A 1 103 ? 17.407 -7.235 -23.689 1.00 81.38 103 LYS A N 1
ATOM 806 C CA . LYS A 1 103 ? 16.365 -8.270 -23.707 1.00 81.38 103 LYS A CA 1
ATOM 807 C C . LYS A 1 103 ? 16.061 -8.783 -22.298 1.00 81.38 103 LYS A C 1
ATOM 809 O O . LYS A 1 103 ? 14.889 -8.955 -21.971 1.00 81.38 103 LYS A O 1
ATOM 814 N N . GLU A 1 104 ? 17.077 -8.986 -21.465 1.00 83.06 104 GLU A N 1
ATOM 815 C CA . GLU A 1 104 ? 16.899 -9.359 -20.056 1.00 83.06 104 GLU A CA 1
ATOM 816 C C . GLU A 1 104 ? 16.204 -8.250 -19.260 1.00 83.06 104 GLU A C 1
ATOM 818 O O . GLU A 1 104 ? 15.235 -8.521 -18.550 1.00 83.06 104 GLU A O 1
ATOM 823 N N . SER A 1 105 ? 16.605 -6.995 -19.469 1.00 76.69 105 SER A N 1
ATOM 824 C CA . SER A 1 105 ? 15.980 -5.825 -18.837 1.00 76.69 105 SER A CA 1
ATOM 825 C C . SER A 1 105 ? 14.528 -5.621 -19.288 1.00 76.69 105 SER A C 1
ATOM 827 O O . SER A 1 105 ? 13.655 -5.298 -18.489 1.00 76.69 105 SER A O 1
ATOM 829 N N . LEU A 1 106 ? 14.217 -5.856 -20.566 1.00 74.25 106 LEU A N 1
ATOM 830 C CA . LEU A 1 106 ? 12.837 -5.827 -21.066 1.00 74.25 106 LEU A CA 1
ATOM 831 C C . LEU A 1 106 ? 11.992 -6.960 -20.483 1.00 74.25 106 LEU A C 1
ATOM 833 O O . LEU A 1 106 ? 10.813 -6.754 -20.198 1.00 74.25 106 LEU A O 1
ATOM 837 N N . ASN A 1 107 ? 12.571 -8.149 -20.311 1.00 78.44 107 ASN A N 1
ATOM 838 C CA . ASN A 1 107 ? 11.874 -9.280 -19.710 1.00 78.44 107 ASN A CA 1
ATOM 839 C C . ASN A 1 107 ? 11.600 -9.053 -18.217 1.00 78.44 107 ASN A C 1
ATOM 841 O O . ASN A 1 107 ? 10.503 -9.384 -17.769 1.00 78.44 107 ASN A O 1
ATOM 845 N N . SER A 1 108 ? 12.521 -8.440 -17.468 1.00 72.81 108 SER A N 1
ATOM 846 C CA . SER A 1 108 ? 12.296 -8.102 -16.055 1.00 72.81 108 SER A CA 1
ATOM 847 C C . SER A 1 108 ? 11.227 -7.016 -15.890 1.00 72.81 108 SER A C 1
ATOM 849 O O . SER A 1 108 ? 10.309 -7.175 -15.086 1.00 72.81 108 SER A O 1
ATOM 851 N N . VAL A 1 109 ? 11.247 -5.970 -16.724 1.00 68.56 109 VAL A N 1
ATOM 852 C CA . VAL A 1 109 ? 10.205 -4.925 -16.738 1.00 68.56 109 VAL A CA 1
ATOM 853 C C . VAL A 1 109 ? 8.848 -5.495 -17.169 1.00 68.56 109 VAL A C 1
ATOM 855 O O . VAL A 1 109 ? 7.817 -5.173 -16.576 1.00 68.56 109 VAL A O 1
ATOM 858 N N . ARG A 1 110 ? 8.818 -6.389 -18.166 1.00 67.81 110 ARG A N 1
ATOM 859 C CA . ARG A 1 110 ? 7.582 -7.058 -18.606 1.00 67.81 110 ARG A CA 1
ATOM 860 C C . ARG A 1 110 ? 7.030 -8.001 -17.535 1.00 67.81 110 ARG A C 1
ATOM 862 O O . ARG A 1 110 ? 5.814 -8.067 -17.383 1.00 67.81 110 ARG A O 1
ATOM 869 N N . PHE A 1 111 ? 7.885 -8.691 -16.781 1.00 64.94 111 PHE A N 1
ATOM 870 C CA . PHE A 1 111 ? 7.468 -9.517 -15.646 1.00 64.94 111 PHE A CA 1
ATOM 871 C C . PHE A 1 111 ? 6.820 -8.666 -14.545 1.00 64.94 111 PHE A C 1
ATOM 873 O O . PHE A 1 111 ? 5.727 -8.990 -14.091 1.00 64.94 111 PHE A O 1
ATOM 880 N N . LEU A 1 112 ? 7.419 -7.521 -14.200 1.00 61.72 112 LEU A N 1
ATOM 881 C CA . LEU A 1 112 ? 6.843 -6.566 -13.243 1.00 61.72 112 LEU A CA 1
ATOM 882 C C . LEU A 1 112 ? 5.516 -5.959 -13.742 1.00 61.72 112 LEU A C 1
ATOM 884 O O . LEU A 1 112 ? 4.587 -5.762 -12.962 1.00 61.72 112 LEU A O 1
ATOM 888 N N . SER A 1 113 ? 5.396 -5.711 -15.049 1.00 58.97 113 SER A N 1
ATOM 889 C CA . SER A 1 113 ? 4.170 -5.190 -15.669 1.00 58.97 113 SER A CA 1
ATOM 890 C C . SER A 1 113 ? 3.041 -6.226 -15.765 1.00 58.97 113 SER A C 1
ATOM 892 O O . SER A 1 113 ? 1.878 -5.867 -15.577 1.00 58.97 113 SER A O 1
ATOM 894 N N . ASN A 1 114 ? 3.350 -7.495 -16.046 1.00 54.97 114 ASN A N 1
ATOM 895 C CA . ASN A 1 114 ? 2.345 -8.559 -16.155 1.00 54.97 114 ASN A CA 1
ATOM 896 C C . ASN A 1 114 ? 1.956 -9.148 -14.794 1.00 54.97 114 ASN A C 1
ATOM 898 O O . ASN A 1 114 ? 0.785 -9.461 -14.609 1.00 54.97 114 ASN A O 1
ATOM 902 N N . GLY A 1 115 ? 2.869 -9.205 -13.818 1.00 53.16 115 GLY A N 1
ATOM 903 C CA . GLY A 1 115 ? 2.527 -9.556 -12.434 1.00 53.16 115 GLY A CA 1
ATOM 904 C C . GLY A 1 115 ? 1.527 -8.578 -11.800 1.00 53.16 115 GLY A C 1
ATOM 905 O O . GLY A 1 115 ? 0.754 -8.960 -10.934 1.00 53.16 115 GLY A O 1
ATOM 906 N N . SER A 1 116 ? 1.465 -7.335 -12.292 1.00 45.34 116 SER A N 1
ATOM 907 C CA . SER A 1 116 ? 0.453 -6.345 -11.898 1.00 45.34 116 SER A CA 1
ATOM 908 C C . SER A 1 116 ? -0.937 -6.575 -12.518 1.00 45.34 116 SER A C 1
ATOM 910 O O . SER A 1 116 ? -1.880 -5.910 -12.095 1.00 45.34 116 SER A O 1
ATOM 912 N N . LYS A 1 117 ? -1.089 -7.441 -13.532 1.00 44.44 117 LYS A N 1
ATOM 913 C CA . LYS A 1 117 ? -2.386 -7.717 -14.187 1.00 44.44 117 LYS A CA 1
ATOM 914 C C . LYS A 1 117 ? -3.127 -8.919 -13.597 1.00 44.44 117 LYS A C 1
ATOM 916 O O . LYS A 1 117 ? -4.304 -9.088 -13.897 1.00 44.44 117 LYS A O 1
ATOM 921 N N . GLU A 1 118 ? -2.455 -9.731 -12.782 1.00 42.25 118 GLU A N 1
ATOM 922 C CA . GLU A 1 118 ? -3.032 -10.923 -12.144 1.00 42.25 118 GLU A CA 1
ATOM 923 C C . GLU A 1 118 ? -3.500 -10.688 -10.688 1.00 42.25 118 GLU A C 1
ATOM 925 O O . GLU A 1 118 ? -3.947 -11.634 -10.043 1.00 42.25 118 GLU A O 1
ATOM 930 N N . PHE A 1 119 ? -3.466 -9.443 -10.183 1.00 43.16 119 PHE A N 1
ATOM 931 C CA . PHE A 1 119 ? -3.926 -9.055 -8.834 1.00 43.16 119 PHE A CA 1
ATOM 932 C C . PHE A 1 119 ? -5.040 -7.990 -8.839 1.00 43.16 119 PHE A C 1
ATOM 934 O O . PHE A 1 119 ? -4.985 -7.062 -9.678 1.00 43.16 119 PHE A O 1
#

pLDDT: mean 80.57, std 9.99, range [42.25, 92.69]

Mean predicted aligned error: 11.17 Å

Foldseek 3Di:
DVLVVCLVVQLVVLCVLVCCVVPPVVPNDDPSVVSCVVLVDSVSSNVVSVVVSVVVVVVVVVLVVVLVVVVVVLVVVVVVLVVCVVVVVDDPVVSVVVVVVSVVVVVVSVCVVVVVVVD

Nearest PDB structures (foldseek):
  4i0x-assembly2_D  TM=8.402E-01  e=4.132E+00  Mycobacteroides abscessus ATCC 19977

Radius of gyration: 25.58 Å; Cα contacts (8 Å, |Δi|>4): 48; chains: 1; bounding box: 56×21×67 Å

Sequence (119 aa):
MTVLLVGIVSSLFAMIPFYMKRFKPESYTGFWKKFGEMTGNIWGASAIPVFSMISMTLCYAFFYGFNNLVIVILATLIPAIKLAGKNHLISKETMNSLKTEIKESLNSVRFLSNGSKEF